Protein AF-A0A7Y6PK93-F1 (afdb_monomer)

Solvent-accessible surface area (backbone atoms only — not comparable to full-atom values): 8584 Å² total; per-residue (Å²): 139,77,75,68,63,64,56,55,56,52,52,57,54,56,54,58,56,58,62,54,60,57,60,55,57,56,52,53,54,52,53,51,52,54,50,51,52,55,50,49,49,67,57,48,50,53,51,68,76,52,55,77,75,80,70,72,71,72,74,68,45,63,63,56,54,42,42,53,49,27,32,40,50,42,73,50,17,44,56,60,49,37,75,77,35,76,92,49,82,62,76,96,48,76,71,75,37,29,78,68,60,83,45,95,59,70,43,45,85,78,72,44,67,59,47,73,51,68,44,95,93,46,58,46,27,31,37,31,44,87,84,62,45,76,93,46,92,53,41,41,47,41,94,112

Structure (mmCIF, N/CA/C/O backbone):
data_AF-A0A7Y6PK93-F1
#
_entry.id   AF-A0A7Y6PK93-F1
#
loop_
_atom_site.group_PDB
_atom_site.id
_atom_site.type_symbol
_atom_site.label_atom_id
_atom_site.label_alt_id
_atom_site.label_comp_id
_atom_site.label_asym_id
_atom_site.label_entity_id
_atom_site.label_seq_id
_atom_site.pdbx_PDB_ins_code
_atom_site.Cartn_x
_atom_site.Cartn_y
_atom_site.Cartn_z
_atom_site.occupancy
_atom_site.B_iso_or_equiv
_atom_site.auth_seq_id
_atom_site.auth_comp_id
_atom_site.auth_asym_id
_atom_site.auth_atom_id
_atom_site.pdbx_PDB_model_num
ATOM 1 N N . MET A 1 1 ? 30.646 1.915 -97.060 1.00 59.03 1 MET A N 1
ATOM 2 C CA . MET A 1 1 ? 31.486 1.678 -95.860 1.00 59.03 1 MET A CA 1
ATOM 3 C C . MET A 1 1 ? 31.365 2.767 -94.769 1.00 59.03 1 MET A C 1
ATOM 5 O O . MET A 1 1 ? 32.245 2.852 -93.935 1.00 59.03 1 MET A O 1
ATOM 9 N N . ARG A 1 2 ? 30.272 3.556 -94.686 1.00 59.47 2 ARG A N 1
ATOM 10 C CA . ARG A 1 2 ? 30.104 4.637 -93.674 1.00 59.47 2 ARG A CA 1
ATOM 11 C C . ARG A 1 2 ? 29.160 4.307 -92.502 1.00 59.47 2 ARG A C 1
ATOM 13 O O . ARG A 1 2 ? 28.995 5.110 -91.597 1.00 59.47 2 ARG A O 1
ATOM 20 N N . SER A 1 3 ? 28.516 3.137 -92.517 1.00 59.47 3 SER A N 1
ATOM 21 C CA . SER A 1 3 ? 27.446 2.800 -91.561 1.00 59.47 3 SER A CA 1
ATOM 22 C C . SER A 1 3 ? 27.937 2.222 -90.225 1.00 59.47 3 SER A C 1
ATOM 24 O O . SER A 1 3 ? 27.158 2.168 -89.278 1.00 59.47 3 SER A O 1
ATOM 26 N N . ASN A 1 4 ? 29.202 1.795 -90.126 1.00 59.81 4 ASN A N 1
ATOM 27 C CA . ASN A 1 4 ? 29.716 1.095 -88.938 1.00 59.81 4 ASN A CA 1
ATOM 28 C C . ASN A 1 4 ? 30.304 2.031 -87.871 1.00 59.81 4 ASN A C 1
ATOM 30 O O . ASN A 1 4 ? 30.461 1.627 -86.725 1.00 59.81 4 ASN A O 1
ATOM 34 N N . GLU A 1 5 ? 30.600 3.285 -88.209 1.00 66.94 5 GLU A N 1
ATOM 35 C CA . GLU A 1 5 ? 31.190 4.229 -87.249 1.00 66.94 5 GLU A CA 1
ATOM 36 C C . GLU A 1 5 ? 30.129 4.797 -86.290 1.00 66.94 5 GLU A C 1
ATOM 38 O O . GLU A 1 5 ? 30.394 5.019 -85.110 1.00 66.94 5 GLU A O 1
ATOM 43 N N . HIS A 1 6 ? 28.881 4.93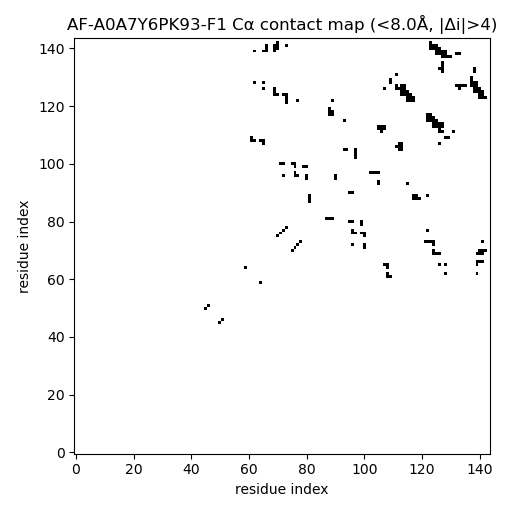7 -86.748 1.00 64.88 6 HIS A N 1
ATOM 44 C CA . HIS A 1 6 ? 27.790 5.470 -85.926 1.00 64.88 6 HIS A CA 1
ATOM 45 C C . HIS A 1 6 ? 27.280 4.492 -84.852 1.00 64.88 6 HIS A C 1
ATOM 47 O O . HIS A 1 6 ? 26.748 4.940 -83.834 1.00 64.88 6 HIS A O 1
ATOM 53 N N . SER A 1 7 ? 27.432 3.176 -85.038 1.00 68.31 7 SER A N 1
ATOM 54 C CA . SER A 1 7 ? 27.017 2.171 -84.045 1.00 68.31 7 SER A CA 1
ATOM 55 C C . SER A 1 7 ? 28.009 2.068 -82.883 1.00 68.31 7 SER A C 1
ATOM 57 O O . SER A 1 7 ? 27.592 1.991 -81.728 1.00 68.31 7 SER A O 1
ATOM 59 N N . LEU A 1 8 ? 29.308 2.165 -83.171 1.00 64.62 8 LEU A N 1
ATOM 60 C CA . LEU A 1 8 ? 30.378 2.131 -82.170 1.00 64.62 8 LEU A CA 1
ATOM 61 C C . LEU A 1 8 ? 30.335 3.347 -81.236 1.00 64.62 8 LEU A C 1
ATOM 63 O O . LEU A 1 8 ? 30.431 3.200 -80.018 1.00 64.62 8 LEU A O 1
ATOM 67 N N . VAL A 1 9 ? 30.089 4.541 -81.780 1.00 69.38 9 VAL A N 1
ATOM 68 C CA . VAL A 1 9 ? 29.977 5.765 -80.967 1.00 69.38 9 VAL A CA 1
ATOM 69 C C . VAL A 1 9 ? 28.752 5.720 -80.041 1.00 69.38 9 VAL A C 1
ATOM 71 O O . VAL A 1 9 ? 28.831 6.163 -78.894 1.00 69.38 9 VAL A O 1
ATOM 74 N N . ARG A 1 10 ? 27.630 5.133 -80.485 1.00 67.50 10 ARG A N 1
ATOM 75 C CA . ARG A 1 10 ? 26.432 4.969 -79.639 1.00 67.50 10 ARG A CA 1
ATOM 76 C C . ARG A 1 10 ? 26.628 3.943 -78.520 1.00 67.50 10 ARG A C 1
ATOM 78 O O . ARG A 1 10 ? 26.140 4.176 -77.417 1.00 67.50 10 ARG A O 1
ATOM 85 N N . ALA A 1 11 ? 27.361 2.856 -78.769 1.00 65.12 11 ALA A N 1
ATOM 86 C CA . ALA A 1 11 ? 27.656 1.846 -77.749 1.00 65.12 11 ALA A CA 1
ATOM 87 C C . ALA A 1 11 ? 28.527 2.416 -76.613 1.00 65.12 11 ALA A C 1
ATOM 89 O O . ALA A 1 11 ? 28.198 2.260 -75.438 1.00 65.12 11 ALA A O 1
ATOM 90 N N . ILE A 1 12 ? 29.567 3.183 -76.960 1.00 62.53 12 ILE A N 1
ATOM 91 C CA . ILE A 1 12 ? 30.466 3.814 -75.979 1.00 62.53 12 ILE A CA 1
ATOM 92 C C . ILE A 1 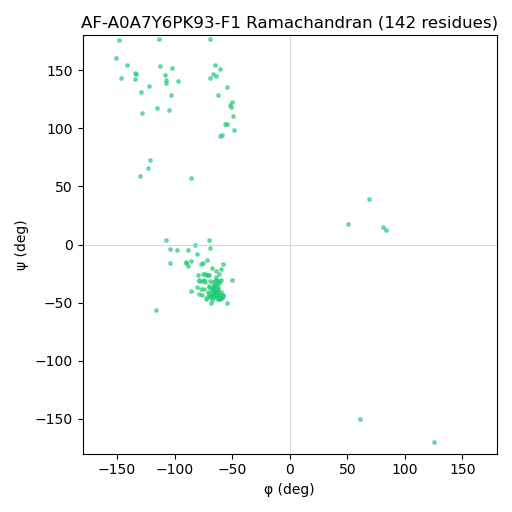12 ? 29.727 4.869 -75.137 1.00 62.53 12 ILE A C 1
ATOM 94 O O . ILE A 1 12 ? 29.990 5.014 -73.943 1.00 62.53 12 ILE A O 1
ATOM 98 N N . ALA A 1 13 ? 28.771 5.599 -75.721 1.00 64.62 13 ALA A N 1
ATOM 99 C CA . ALA A 1 13 ? 27.962 6.561 -74.973 1.00 64.62 13 ALA A CA 1
ATOM 100 C C . ALA A 1 13 ? 27.070 5.875 -73.918 1.00 64.62 13 ALA A C 1
ATOM 102 O O . ALA A 1 13 ? 26.979 6.359 -72.789 1.00 64.62 13 ALA A O 1
ATOM 103 N N . HIS A 1 14 ? 26.470 4.725 -74.244 1.00 58.06 14 HIS A N 1
ATOM 104 C CA . HIS A 1 14 ? 25.596 3.993 -73.322 1.00 58.06 14 HIS A CA 1
ATOM 105 C C . HIS A 1 14 ? 26.346 3.408 -72.115 1.00 58.06 14 HIS A C 1
ATOM 107 O O . HIS A 1 14 ? 25.836 3.461 -70.994 1.00 58.06 14 HIS A O 1
ATOM 113 N N . GLU A 1 15 ? 27.577 2.926 -72.305 1.00 58.66 15 GLU A N 1
ATOM 114 C CA . GLU A 1 15 ? 28.399 2.432 -71.194 1.00 58.66 15 GLU A CA 1
ATOM 115 C C . GLU A 1 15 ? 28.761 3.553 -70.212 1.00 58.66 15 GLU A C 1
ATOM 117 O O . GLU A 1 15 ? 28.679 3.374 -68.996 1.00 58.66 15 GLU A O 1
ATOM 122 N N . ARG A 1 16 ? 29.083 4.754 -70.706 1.00 57.03 16 ARG A N 1
ATOM 123 C CA . ARG A 1 16 ? 29.483 5.879 -69.842 1.00 57.03 16 ARG A CA 1
ATOM 124 C C . ARG A 1 16 ? 28.363 6.350 -68.908 1.00 57.03 16 ARG A C 1
ATOM 126 O O . ARG A 1 16 ? 28.661 6.777 -67.792 1.00 57.03 16 ARG A O 1
ATOM 133 N N . HIS A 1 17 ? 27.096 6.226 -69.305 1.00 55.81 17 HIS A N 1
ATOM 134 C CA . HIS A 1 17 ? 25.958 6.576 -68.447 1.00 55.81 17 HIS A CA 1
ATOM 135 C C . HIS A 1 17 ? 25.668 5.525 -67.361 1.00 55.81 17 HIS A C 1
ATOM 137 O O . HIS A 1 17 ? 25.277 5.897 -66.253 1.00 55.81 17 HIS A O 1
ATOM 143 N N . ALA A 1 18 ? 25.939 4.239 -67.612 1.00 57.16 18 ALA A N 1
ATOM 144 C CA . ALA A 1 18 ? 25.755 3.179 -66.615 1.00 57.16 18 ALA A CA 1
ATOM 145 C C . ALA A 1 18 ? 26.739 3.310 -65.432 1.00 57.16 18 ALA A C 1
ATOM 147 O O . ALA A 1 18 ? 26.354 3.168 -64.270 1.00 57.16 18 ALA A O 1
ATOM 148 N N . TRP A 1 19 ? 27.995 3.683 -65.701 1.00 55.12 19 TRP A N 1
ATOM 149 C CA . TRP A 1 19 ? 29.023 3.859 -64.663 1.00 55.12 19 TRP A CA 1
ATOM 150 C C . TRP A 1 19 ? 28.882 5.146 -63.830 1.00 55.12 19 TRP A C 1
ATOM 152 O O . TRP A 1 19 ? 29.496 5.253 -62.763 1.00 55.12 19 TRP A O 1
ATOM 162 N N . ALA A 1 20 ? 28.101 6.127 -64.291 1.00 55.69 20 ALA A N 1
ATOM 163 C CA . ALA A 1 20 ? 27.839 7.368 -63.558 1.00 55.69 20 ALA A CA 1
ATOM 164 C C . ALA A 1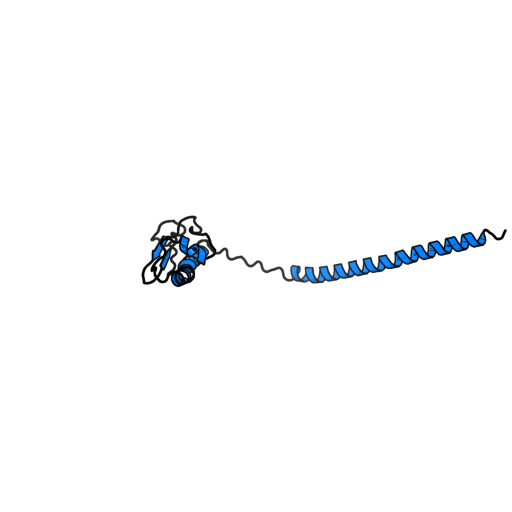 20 ? 26.755 7.189 -62.477 1.00 55.69 20 ALA A C 1
ATOM 166 O O . ALA A 1 20 ? 26.890 7.726 -61.378 1.00 55.69 20 ALA A O 1
ATOM 167 N N . ALA A 1 21 ? 25.729 6.372 -62.740 1.00 53.56 21 ALA A N 1
ATOM 168 C CA . ALA A 1 21 ? 24.659 6.090 -61.778 1.00 53.56 21 ALA A CA 1
ATOM 169 C C . ALA A 1 21 ? 25.135 5.237 -60.581 1.00 53.56 21 ALA A C 1
ATOM 171 O O . ALA A 1 21 ? 24.738 5.479 -59.442 1.00 53.56 21 ALA A O 1
ATOM 172 N N . VAL A 1 22 ? 26.051 4.288 -60.807 1.00 54.25 22 VAL A N 1
ATOM 173 C CA . VAL A 1 22 ? 26.609 3.414 -59.752 1.00 54.25 22 VAL A CA 1
ATOM 174 C C . VAL A 1 22 ? 27.511 4.183 -58.773 1.00 54.25 22 VAL A C 1
ATOM 176 O O . VAL A 1 22 ? 27.546 3.881 -57.581 1.00 54.25 22 VAL A O 1
ATOM 179 N N . ARG A 1 23 ? 28.194 5.237 -59.240 1.00 55.41 23 ARG A N 1
ATOM 180 C CA . ARG A 1 23 ? 29.087 6.067 -58.409 1.00 55.41 23 ARG A CA 1
ATOM 181 C C . ARG A 1 23 ? 28.343 6.951 -57.398 1.00 55.41 23 ARG A C 1
ATOM 183 O O . ARG A 1 23 ? 28.894 7.274 -56.346 1.00 55.41 23 ARG A O 1
ATOM 190 N N . SER A 1 24 ? 27.088 7.300 -57.686 1.00 54.50 24 SER A N 1
ATOM 191 C CA . SER A 1 24 ? 26.247 8.113 -56.799 1.00 54.50 24 SER A CA 1
ATOM 192 C C . SER A 1 24 ? 25.784 7.323 -55.566 1.00 54.50 24 SER A C 1
ATOM 194 O O . SER A 1 24 ? 25.958 7.774 -54.436 1.00 54.50 24 SER A O 1
ATOM 196 N N . HIS A 1 25 ? 25.292 6.093 -55.743 1.00 52.81 25 HIS A N 1
ATOM 197 C CA . HIS A 1 25 ? 24.721 5.307 -54.639 1.00 52.81 25 HIS A CA 1
ATOM 198 C C . HIS A 1 25 ? 25.759 4.732 -53.664 1.00 52.81 25 HIS A C 1
ATOM 200 O O . HIS A 1 25 ? 25.482 4.639 -52.467 1.00 52.81 25 HIS A O 1
ATOM 206 N N . ALA A 1 26 ? 26.970 4.417 -54.135 1.00 57.31 26 ALA A N 1
ATOM 207 C CA . ALA A 1 26 ? 28.061 3.968 -53.264 1.00 57.31 26 ALA A CA 1
ATOM 208 C C . ALA A 1 26 ? 28.482 5.050 -52.248 1.00 57.31 26 ALA A C 1
ATOM 210 O O . ALA A 1 26 ? 28.848 4.739 -51.116 1.00 57.31 26 ALA A O 1
ATOM 211 N N . SER A 1 27 ? 28.360 6.327 -52.624 1.00 64.75 27 SER A N 1
ATOM 212 C CA . SER A 1 27 ? 28.721 7.462 -51.767 1.00 64.75 27 SER A CA 1
ATOM 213 C C . SER A 1 27 ? 27.743 7.635 -50.603 1.00 64.75 27 SER A C 1
ATOM 215 O O . SER A 1 27 ? 28.162 7.854 -49.467 1.00 64.75 27 SER A O 1
ATOM 217 N N . TYR A 1 28 ? 26.440 7.467 -50.851 1.00 70.69 28 TYR A N 1
ATOM 218 C CA . TYR A 1 28 ? 25.433 7.558 -49.793 1.00 70.69 28 TYR A CA 1
ATOM 219 C C . TYR A 1 28 ? 25.539 6.396 -48.805 1.00 70.69 28 TYR A C 1
ATOM 221 O O . TYR A 1 28 ? 25.530 6.636 -47.600 1.00 70.69 28 TYR A O 1
ATOM 229 N N . ALA A 1 29 ? 25.716 5.160 -49.284 1.00 76.50 29 ALA A N 1
ATOM 230 C CA . ALA A 1 29 ? 25.837 3.986 -48.417 1.00 76.50 29 ALA A CA 1
ATOM 231 C C . ALA A 1 29 ? 27.002 4.111 -47.415 1.00 76.50 29 ALA A C 1
ATOM 233 O O . ALA A 1 29 ? 26.820 3.859 -46.223 1.00 76.50 29 ALA A O 1
ATOM 234 N N . CYS A 1 30 ? 28.167 4.587 -47.866 1.00 77.50 30 CYS A N 1
ATOM 235 C CA . CYS A 1 30 ? 29.321 4.817 -46.995 1.00 77.50 30 CYS A CA 1
ATOM 236 C C . CYS A 1 30 ? 29.073 5.932 -45.968 1.00 77.50 30 CYS A C 1
ATOM 238 O O . CYS A 1 30 ? 29.430 5.781 -44.799 1.00 77.50 30 CYS A O 1
ATOM 240 N N . VAL A 1 31 ? 28.428 7.034 -46.370 1.00 85.69 31 VAL A N 1
ATOM 241 C CA . VAL A 1 31 ? 28.110 8.149 -45.460 1.00 85.69 31 VAL A CA 1
ATOM 242 C C . VAL A 1 31 ? 27.080 7.733 -44.404 1.00 85.69 31 VAL A C 1
ATOM 244 O O . VAL A 1 31 ? 27.223 8.102 -43.236 1.00 85.69 31 VAL A O 1
ATOM 247 N N . PHE A 1 32 ? 26.071 6.940 -44.774 1.00 85.38 32 PHE A N 1
ATOM 248 C CA . PHE A 1 32 ? 25.096 6.394 -43.826 1.00 85.38 32 PHE A CA 1
ATOM 249 C C . PHE A 1 32 ? 25.743 5.413 -42.846 1.00 85.38 32 PHE A C 1
ATOM 251 O O . PHE A 1 32 ? 25.523 5.536 -41.641 1.00 85.38 32 PHE A O 1
ATOM 258 N N . ALA A 1 33 ? 26.588 4.501 -43.334 1.00 87.00 33 ALA A N 1
ATOM 259 C CA . ALA A 1 33 ? 27.308 3.558 -42.482 1.00 87.00 33 ALA A CA 1
ATOM 260 C C . ALA A 1 33 ? 28.228 4.280 -41.482 1.00 87.00 33 ALA A C 1
ATOM 262 O O . ALA A 1 33 ? 28.178 3.999 -40.286 1.00 87.00 33 ALA A O 1
ATOM 263 N N . ALA A 1 34 ? 29.007 5.268 -41.938 1.00 89.44 34 ALA A N 1
ATOM 264 C CA . ALA A 1 34 ? 29.894 6.046 -41.073 1.00 89.44 34 ALA A CA 1
ATOM 265 C C . ALA A 1 34 ? 29.124 6.824 -39.992 1.00 89.44 34 ALA A C 1
ATOM 267 O O . ALA A 1 34 ? 29.526 6.837 -38.827 1.00 89.44 34 ALA A O 1
ATOM 268 N N . ARG A 1 35 ? 27.982 7.428 -40.349 1.00 92.38 35 ARG A N 1
ATOM 269 C CA . ARG A 1 35 ? 27.106 8.110 -39.384 1.00 92.38 35 ARG A CA 1
ATOM 270 C C . ARG A 1 35 ? 26.511 7.154 -38.362 1.00 92.38 35 ARG A C 1
ATOM 272 O O . ARG A 1 35 ? 26.491 7.478 -37.179 1.00 92.38 35 ARG A O 1
ATOM 279 N N . PHE A 1 36 ? 26.047 5.988 -38.800 1.00 93.56 36 PHE A N 1
ATOM 280 C CA . PHE A 1 36 ? 25.469 4.995 -37.903 1.00 93.56 36 PHE A CA 1
ATOM 281 C C . PHE A 1 36 ? 26.504 4.490 -36.892 1.00 93.56 36 PHE A C 1
ATOM 283 O O . PHE A 1 36 ? 26.219 4.441 -35.699 1.00 93.56 36 PHE A O 1
ATOM 290 N N . ILE A 1 37 ? 27.731 4.213 -37.346 1.00 92.94 37 ILE A N 1
ATOM 291 C CA . ILE A 1 37 ? 28.839 3.814 -36.469 1.00 92.94 37 ILE A CA 1
ATOM 292 C C . ILE A 1 37 ? 29.139 4.914 -35.444 1.00 92.94 37 ILE A C 1
ATOM 294 O O . ILE A 1 37 ? 29.235 4.614 -34.259 1.00 92.94 37 ILE A O 1
ATOM 298 N N . ALA A 1 38 ? 29.228 6.179 -35.868 1.00 95.06 38 ALA A N 1
ATOM 299 C CA . ALA A 1 38 ? 29.489 7.301 -34.964 1.00 95.06 38 ALA A CA 1
ATOM 300 C C . ALA A 1 38 ? 28.384 7.498 -33.906 1.0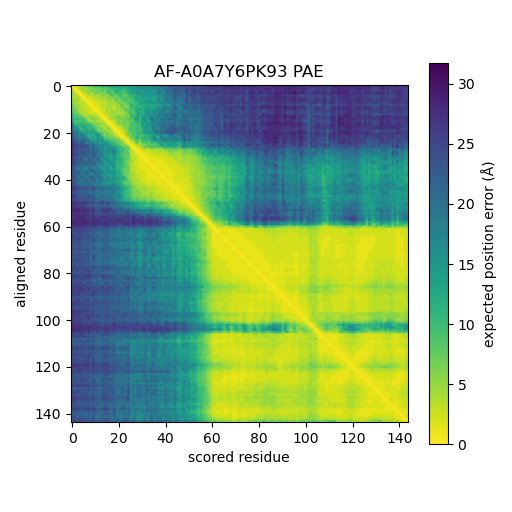0 95.06 38 ALA A C 1
ATOM 302 O O . ALA A 1 38 ? 28.673 7.819 -32.755 1.00 95.06 38 ALA A O 1
ATOM 303 N N . ILE A 1 39 ? 27.116 7.289 -34.269 1.00 95.06 39 ILE A N 1
ATOM 304 C CA . ILE A 1 39 ? 25.998 7.358 -33.315 1.00 95.06 39 ILE A CA 1
ATOM 305 C C . ILE A 1 39 ? 26.058 6.176 -32.343 1.00 95.06 39 ILE A C 1
ATOM 307 O O . ILE A 1 39 ? 25.929 6.365 -31.136 1.00 95.06 39 ILE A O 1
ATOM 311 N N . MET A 1 40 ? 26.300 4.964 -32.847 1.00 93.69 40 MET A N 1
ATOM 312 C CA . MET A 1 40 ? 26.390 3.766 -32.011 1.00 93.69 40 MET A CA 1
ATOM 313 C C . MET A 1 40 ? 27.539 3.859 -31.008 1.00 93.69 40 MET A C 1
ATOM 315 O O . MET A 1 40 ? 27.359 3.474 -29.856 1.00 93.69 40 MET A O 1
ATOM 319 N N . THR A 1 41 ? 28.692 4.413 -31.392 1.00 94.38 41 THR A N 1
ATOM 320 C CA . THR A 1 41 ? 29.796 4.630 -30.448 1.00 94.38 41 THR A CA 1
ATOM 321 C C . THR A 1 41 ? 29.444 5.682 -29.401 1.00 94.38 41 THR A C 1
ATOM 323 O O . THR A 1 41 ? 29.672 5.430 -28.221 1.00 94.38 41 THR A O 1
ATOM 326 N N . LEU A 1 42 ? 28.825 6.804 -29.789 1.00 94.50 42 LEU A N 1
ATOM 327 C CA . LEU A 1 42 ? 28.382 7.846 -28.852 1.00 94.50 42 LEU A CA 1
ATOM 328 C C . LEU A 1 42 ? 27.347 7.349 -27.834 1.00 94.50 42 LEU A C 1
ATOM 330 O O . LEU A 1 42 ? 27.353 7.818 -26.699 1.00 94.50 42 LEU A O 1
ATOM 334 N N . VAL A 1 43 ? 26.479 6.407 -28.212 1.00 92.81 43 VAL A N 1
ATOM 335 C CA . VAL A 1 43 ? 25.458 5.841 -27.314 1.00 92.81 43 VAL A CA 1
ATOM 336 C C . VAL A 1 43 ? 26.004 4.675 -26.484 1.00 92.81 43 VAL A C 1
ATOM 338 O O . VAL A 1 43 ? 25.702 4.574 -25.297 1.00 92.81 43 VAL A O 1
ATOM 341 N N . ALA A 1 44 ? 26.827 3.798 -27.064 1.00 91.75 44 ALA A N 1
ATOM 342 C CA . ALA A 1 44 ? 27.326 2.612 -26.368 1.00 91.75 44 ALA A CA 1
ATOM 343 C C . ALA A 1 44 ? 28.412 2.935 -25.326 1.00 91.75 44 ALA A C 1
ATOM 345 O O . ALA A 1 44 ? 28.415 2.344 -24.246 1.00 91.75 44 ALA A O 1
ATOM 346 N N . LEU A 1 45 ? 29.310 3.888 -25.612 1.00 92.06 45 LEU A N 1
ATOM 347 C CA . LEU A 1 45 ? 30.378 4.301 -24.690 1.00 92.06 45 LEU A CA 1
ATOM 348 C C . LEU A 1 45 ? 29.875 4.715 -23.298 1.00 92.06 45 LEU A C 1
ATOM 350 O O . LEU A 1 45 ? 30.402 4.183 -22.322 1.00 92.06 45 LEU A O 1
ATOM 354 N N . PRO A 1 46 ? 28.874 5.605 -23.148 1.00 89.00 46 PRO A N 1
ATOM 355 C CA . PRO A 1 46 ? 28.396 6.001 -21.827 1.00 89.00 46 PRO A CA 1
ATOM 356 C C . PRO A 1 46 ? 27.715 4.856 -21.069 1.00 89.00 46 PRO A C 1
ATOM 358 O O . PRO A 1 46 ? 27.866 4.789 -19.857 1.00 89.00 46 PRO A O 1
ATOM 361 N N . ILE A 1 47 ? 27.036 3.923 -21.747 1.00 87.56 47 ILE A N 1
ATOM 362 C CA . ILE A 1 47 ? 26.408 2.757 -21.094 1.00 87.56 47 ILE A CA 1
ATOM 363 C C . ILE A 1 47 ? 27.473 1.827 -20.491 1.00 87.56 47 ILE A C 1
ATOM 365 O O . ILE A 1 47 ? 27.276 1.268 -19.413 1.00 87.56 47 ILE A O 1
ATOM 369 N N . ILE A 1 48 ? 28.611 1.671 -21.175 1.00 87.31 48 ILE A N 1
ATOM 370 C CA . ILE A 1 48 ? 29.727 0.833 -20.715 1.00 87.31 48 ILE A CA 1
ATOM 371 C C . ILE A 1 48 ? 30.555 1.556 -19.643 1.00 87.31 48 ILE A C 1
ATOM 373 O O . ILE A 1 48 ? 30.945 0.940 -18.655 1.00 87.31 48 ILE A O 1
ATOM 377 N N . ALA A 1 49 ? 30.827 2.852 -19.829 1.00 89.19 49 ALA A N 1
ATOM 378 C CA . ALA A 1 49 ? 31.636 3.656 -18.910 1.00 89.19 49 ALA A CA 1
ATOM 379 C C . ALA A 1 49 ? 30.895 3.996 -17.607 1.00 89.19 49 ALA A C 1
ATOM 381 O O . ALA A 1 49 ? 31.509 4.078 -16.544 1.00 89.19 49 ALA A O 1
ATOM 382 N N . PHE A 1 50 ? 29.575 4.158 -17.681 1.00 87.81 50 PHE A N 1
ATOM 383 C CA . PHE A 1 50 ? 28.691 4.389 -16.547 1.00 87.81 50 PHE A CA 1
ATOM 384 C C . PHE A 1 50 ? 27.649 3.275 -16.512 1.00 87.81 50 PHE A C 1
ATOM 386 O O . PHE A 1 50 ? 26.482 3.517 -16.840 1.00 87.81 50 PHE A O 1
ATOM 393 N N . PRO A 1 51 ? 28.041 2.043 -16.127 1.00 80.06 51 PRO A N 1
ATOM 394 C CA . PRO A 1 51 ? 27.060 0.992 -15.948 1.00 80.06 51 PRO A CA 1
ATOM 395 C C . PRO A 1 51 ? 26.008 1.511 -14.966 1.00 80.06 51 PRO A C 1
ATOM 397 O O . PRO A 1 51 ? 26.385 2.125 -13.954 1.00 80.06 51 PRO A O 1
ATOM 400 N N . PRO A 1 52 ? 24.703 1.309 -15.238 1.00 80.12 52 PRO A N 1
ATOM 401 C CA . PRO A 1 52 ? 23.679 1.668 -14.277 1.00 80.12 52 PRO A CA 1
ATOM 402 C C . PRO A 1 52 ? 24.084 1.012 -12.967 1.00 80.12 52 PRO A C 1
ATOM 404 O O . PRO A 1 52 ? 24.302 -0.206 -12.914 1.00 80.12 52 PRO A O 1
ATOM 407 N N . ARG A 1 53 ? 24.287 1.836 -11.930 1.00 77.44 53 ARG A N 1
ATOM 408 C CA . ARG A 1 53 ? 24.547 1.317 -10.592 1.00 77.44 53 ARG A CA 1
ATOM 409 C C . ARG A 1 53 ? 23.445 0.304 -10.365 1.00 77.44 53 ARG A C 1
ATOM 411 O O . ARG A 1 53 ? 22.275 0.656 -10.503 1.00 77.44 53 ARG A O 1
ATOM 418 N N . ARG A 1 54 ? 23.817 -0.948 -10.083 1.00 63.09 54 ARG A N 1
ATOM 419 C CA . ARG A 1 54 ? 22.864 -1.897 -9.529 1.00 63.09 54 ARG A CA 1
ATOM 420 C C . ARG A 1 54 ? 22.417 -1.234 -8.242 1.00 63.09 54 ARG A C 1
ATOM 422 O O . ARG A 1 54 ? 23.113 -1.315 -7.235 1.00 63.09 54 ARG A O 1
ATOM 429 N N . THR A 1 55 ? 21.314 -0.495 -8.298 1.00 67.00 55 THR A N 1
ATOM 430 C CA . THR A 1 55 ? 20.520 -0.253 -7.119 1.00 67.00 55 THR A CA 1
ATOM 431 C C . THR A 1 55 ? 20.216 -1.664 -6.689 1.00 67.00 55 THR A C 1
ATOM 433 O O . THR A 1 55 ? 19.485 -2.385 -7.371 1.00 67.00 55 THR A O 1
ATOM 436 N N . THR A 1 56 ? 20.911 -2.127 -5.654 1.00 59.84 56 THR A N 1
ATOM 437 C CA . THR A 1 56 ? 20.406 -3.190 -4.812 1.00 59.84 56 THR A CA 1
ATOM 438 C C . THR A 1 56 ? 19.002 -2.707 -4.533 1.00 59.84 56 THR A C 1
ATOM 440 O O . THR A 1 56 ? 18.825 -1.741 -3.795 1.00 59.84 56 THR A O 1
ATOM 443 N N . HIS A 1 57 ? 18.022 -3.232 -5.273 1.00 55.22 57 HIS A N 1
ATOM 444 C CA . HIS A 1 57 ? 16.643 -3.097 -4.881 1.00 55.22 57 HIS A CA 1
ATOM 445 C C . HIS A 1 57 ? 16.702 -3.649 -3.475 1.00 55.22 57 HIS A C 1
ATOM 447 O O . HIS A 1 57 ? 16.968 -4.842 -3.303 1.00 55.22 57 HIS A O 1
ATOM 453 N N . CYS A 1 58 ? 16.666 -2.753 -2.483 1.00 56.75 58 CYS A N 1
ATOM 454 C CA . CYS A 1 58 ? 16.450 -3.153 -1.117 1.00 56.75 58 CYS A CA 1
ATOM 455 C C . CYS A 1 58 ? 15.238 -4.050 -1.248 1.00 56.75 58 CYS A C 1
ATOM 457 O O . CYS A 1 58 ? 14.193 -3.600 -1.720 1.00 56.75 58 CYS A O 1
ATOM 459 N N . PHE A 1 59 ? 15.442 -5.347 -1.030 1.00 57.56 59 PHE A N 1
ATOM 460 C CA . PHE A 1 59 ? 14.341 -6.271 -0.931 1.00 57.56 59 PHE A CA 1
ATOM 461 C C . PHE A 1 59 ? 13.569 -5.729 0.259 1.00 57.56 59 PHE A C 1
ATOM 463 O O . PHE A 1 59 ? 13.966 -5.990 1.393 1.00 57.56 59 PHE A O 1
ATOM 470 N N . GLU A 1 60 ? 12.572 -4.875 0.001 1.00 70.12 60 GLU A N 1
ATOM 471 C CA . GLU A 1 60 ? 11.645 -4.446 1.029 1.00 70.12 60 GLU A CA 1
ATOM 472 C C . GLU A 1 60 ? 11.172 -5.740 1.651 1.00 70.12 60 GLU A C 1
ATOM 474 O O . GLU A 1 60 ? 10.686 -6.655 0.964 1.00 70.12 60 GLU A O 1
ATOM 479 N N . SER A 1 61 ? 11.456 -5.879 2.940 1.00 87.75 61 SER A N 1
ATOM 480 C CA . SER A 1 61 ? 11.079 -7.094 3.618 1.00 87.75 61 SER A CA 1
ATOM 481 C C . SER A 1 61 ? 9.560 -7.199 3.514 1.00 87.75 61 SER A C 1
ATOM 483 O O . SER A 1 61 ? 8.841 -6.200 3.428 1.00 87.75 61 SER A O 1
ATOM 485 N N . LYS A 1 62 ? 9.028 -8.423 3.515 1.00 91.44 62 LYS A N 1
ATOM 486 C CA . LYS A 1 62 ? 7.569 -8.608 3.552 1.00 91.44 62 LYS A CA 1
ATOM 487 C C . LYS A 1 62 ? 6.923 -7.788 4.680 1.00 91.44 62 LYS A C 1
ATOM 489 O O . LYS A 1 62 ? 5.796 -7.332 4.511 1.00 91.44 62 LYS A O 1
ATOM 494 N N . ALA A 1 63 ? 7.663 -7.579 5.774 1.00 92.56 63 ALA A N 1
ATOM 495 C CA . ALA A 1 63 ? 7.282 -6.723 6.884 1.00 92.56 63 ALA A CA 1
ATOM 496 C C . ALA A 1 63 ? 7.226 -5.238 6.508 1.00 92.56 63 ALA A C 1
ATOM 498 O O . ALA A 1 63 ? 6.219 -4.606 6.801 1.00 92.56 63 ALA A O 1
ATOM 499 N N . ASP A 1 64 ? 8.215 -4.696 5.795 1.00 93.06 64 ASP A N 1
ATOM 500 C CA . ASP A 1 64 ? 8.195 -3.293 5.350 1.00 93.06 64 ASP A CA 1
ATOM 501 C C . ASP A 1 64 ? 6.996 -3.015 4.441 1.00 93.06 64 ASP A C 1
ATOM 503 O O . ASP A 1 64 ? 6.275 -2.035 4.626 1.00 93.06 64 ASP A O 1
ATOM 507 N N . ILE A 1 65 ? 6.715 -3.934 3.513 1.00 92.25 65 ILE A N 1
ATOM 508 C CA . ILE A 1 65 ? 5.564 -3.797 2.618 1.00 92.25 65 ILE A CA 1
ATOM 509 C C . ILE A 1 65 ? 4.252 -3.896 3.402 1.00 92.25 65 ILE A C 1
ATOM 511 O O . ILE A 1 65 ? 3.319 -3.130 3.152 1.00 92.25 65 ILE A O 1
ATOM 515 N N . ALA A 1 66 ? 4.155 -4.829 4.353 1.00 94.12 66 ALA A N 1
ATOM 516 C CA . ALA A 1 66 ? 2.984 -4.940 5.215 1.00 94.12 66 ALA A CA 1
ATOM 517 C C . ALA A 1 66 ? 2.797 -3.676 6.072 1.00 94.12 66 ALA A C 1
ATOM 519 O O . ALA A 1 66 ? 1.676 -3.180 6.151 1.00 94.12 66 ALA A O 1
ATOM 520 N N . LYS A 1 67 ? 3.883 -3.106 6.615 1.00 95.31 67 LYS A N 1
ATOM 521 C CA . LYS A 1 67 ? 3.889 -1.856 7.390 1.00 95.31 67 LYS A CA 1
ATOM 522 C C . LYS A 1 67 ? 3.418 -0.675 6.549 1.00 95.31 67 LYS A C 1
ATOM 524 O O . LYS A 1 67 ? 2.542 0.073 6.973 1.00 95.31 67 LYS A O 1
ATOM 529 N N . ALA A 1 68 ? 3.931 -0.541 5.330 1.00 94.31 68 ALA A N 1
ATOM 530 C CA . ALA A 1 68 ? 3.462 0.472 4.392 1.00 94.31 68 ALA A CA 1
ATOM 531 C C . ALA A 1 68 ? 1.968 0.293 4.071 1.00 94.31 68 ALA A C 1
ATOM 533 O O . ALA A 1 68 ? 1.221 1.265 4.038 1.00 94.31 68 ALA A O 1
ATOM 534 N N . THR A 1 69 ? 1.514 -0.949 3.893 1.00 94.38 69 THR A N 1
ATOM 535 C CA . THR A 1 69 ? 0.117 -1.254 3.546 1.00 94.38 69 THR A CA 1
ATOM 536 C C . THR A 1 69 ? -0.849 -0.911 4.685 1.00 94.38 69 THR A C 1
ATOM 538 O O . THR A 1 69 ? -1.828 -0.208 4.447 1.00 94.38 69 THR A O 1
ATOM 541 N N . VAL A 1 70 ? -0.571 -1.318 5.933 1.00 95.44 70 VAL A N 1
ATOM 542 C CA . VAL A 1 70 ? -1.449 -0.980 7.077 1.00 95.44 70 VAL A CA 1
ATOM 543 C C . VAL A 1 70 ? -1.522 0.530 7.320 1.00 95.44 70 VAL A C 1
ATOM 545 O O . VAL A 1 70 ? -2.584 1.052 7.673 1.00 95.44 70 VAL A O 1
ATOM 548 N N . LYS A 1 71 ? -0.418 1.248 7.067 1.00 96.00 71 LYS A N 1
ATOM 549 C CA . LYS A 1 71 ? -0.377 2.713 7.125 1.00 96.00 71 LYS A CA 1
ATOM 550 C C . LYS A 1 71 ? -1.231 3.344 6.037 1.00 96.00 71 LYS A C 1
ATOM 5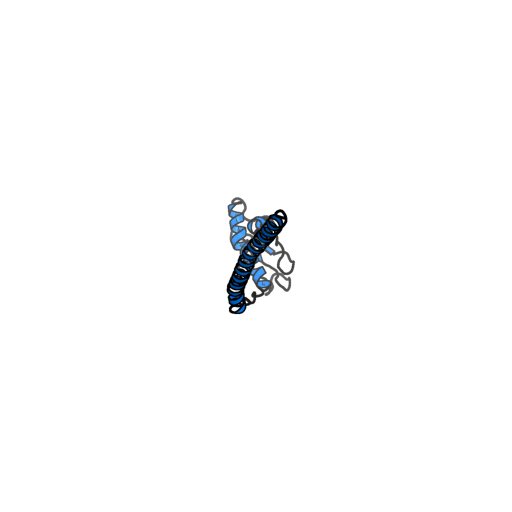52 O O . LYS A 1 71 ? -2.016 4.230 6.349 1.00 96.00 71 LYS A O 1
ATOM 557 N N . LYS A 1 72 ? -1.152 2.852 4.800 1.00 95.25 72 LYS A N 1
ATOM 558 C CA . LYS A 1 72 ? -1.991 3.333 3.695 1.00 95.25 72 LYS A CA 1
AT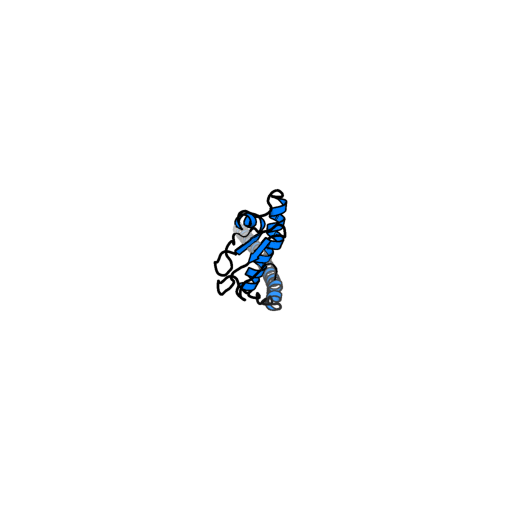OM 559 C C . LYS A 1 72 ? -3.481 3.169 3.974 1.00 95.25 72 LYS A C 1
ATOM 561 O O . LYS A 1 72 ? -4.227 4.126 3.807 1.00 95.25 72 LYS A O 1
ATOM 566 N N . TYR A 1 73 ? -3.917 2.008 4.468 1.00 95.50 73 TYR A N 1
ATOM 567 C CA . TYR A 1 73 ? -5.324 1.829 4.847 1.00 95.50 73 TYR A CA 1
ATOM 568 C C . TYR A 1 73 ? -5.772 2.850 5.901 1.00 95.50 73 TYR A C 1
ATOM 570 O O . TYR A 1 73 ? -6.836 3.447 5.771 1.00 95.50 73 TYR A O 1
ATOM 578 N N . THR A 1 74 ? -4.947 3.077 6.924 1.00 96.31 74 THR A N 1
ATOM 579 C CA . THR A 1 74 ? -5.315 3.928 8.065 1.00 96.31 74 THR A CA 1
ATOM 580 C C . THR A 1 74 ? -5.252 5.423 7.751 1.00 96.31 74 THR A C 1
ATOM 582 O O . THR A 1 74 ? -6.138 6.171 8.153 1.00 96.31 74 THR A O 1
ATOM 585 N N . TYR A 1 75 ? -4.200 5.868 7.064 1.00 96.44 75 TYR A N 1
ATOM 586 C CA . TYR A 1 75 ? -3.879 7.290 6.911 1.00 96.44 75 TYR A CA 1
ATOM 587 C C . TYR A 1 75 ? -4.219 7.863 5.536 1.00 96.44 75 TYR A C 1
ATOM 589 O O . TYR A 1 75 ? -4.265 9.081 5.399 1.00 96.44 75 TYR A O 1
ATOM 597 N N . GLU A 1 76 ? -4.456 7.020 4.530 1.00 95.31 76 GLU A N 1
ATOM 598 C CA . GLU A 1 76 ? -4.799 7.469 3.174 1.00 95.31 76 GLU A CA 1
ATOM 599 C C . GLU A 1 76 ? -6.212 7.012 2.797 1.00 95.31 76 GLU A C 1
ATOM 601 O O . GLU A 1 76 ? -7.074 7.841 2.516 1.00 95.31 76 GLU A O 1
ATOM 606 N N . ALA A 1 77 ? -6.478 5.704 2.852 1.00 95.75 77 ALA A N 1
ATOM 607 C CA . ALA A 1 77 ? -7.743 5.137 2.389 1.00 95.75 77 ALA A CA 1
ATOM 608 C C . ALA A 1 77 ? -8.925 5.533 3.275 1.00 95.75 77 ALA A C 1
ATOM 610 O O . ALA A 1 77 ? -9.941 6.003 2.775 1.00 95.75 77 ALA A O 1
ATOM 611 N N . TYR A 1 78 ? -8.793 5.358 4.594 1.00 96.38 78 TYR A N 1
ATOM 612 C CA . TYR A 1 78 ? -9.884 5.622 5.527 1.00 96.38 78 TYR A CA 1
ATOM 613 C C . TYR A 1 78 ? -10.331 7.094 5.532 1.00 96.38 78 TYR A C 1
ATOM 615 O O . TYR A 1 78 ? -11.533 7.325 5.412 1.00 96.38 78 TYR A O 1
ATOM 623 N N . PRO A 1 79 ? -9.433 8.100 5.588 1.00 95.94 79 PRO A N 1
ATOM 624 C CA . PRO A 1 79 ? -9.844 9.496 5.457 1.00 95.94 79 PRO A CA 1
ATOM 625 C C . PRO A 1 79 ? -10.532 9.793 4.119 1.00 95.94 79 PRO A C 1
ATOM 627 O O . PRO A 1 79 ? -11.589 10.416 4.112 1.00 95.94 79 PRO A O 1
ATOM 630 N N . ALA A 1 80 ? -9.990 9.289 3.002 1.00 95.81 80 ALA A N 1
ATOM 631 C CA . ALA A 1 80 ? -10.580 9.492 1.677 1.00 95.81 80 ALA A CA 1
ATOM 632 C C . ALA A 1 80 ? -11.974 8.852 1.544 1.00 95.81 80 ALA A C 1
ATOM 634 O O . ALA A 1 80 ? -12.860 9.410 0.896 1.00 95.81 80 ALA A O 1
ATOM 635 N N . TRP A 1 81 ? -12.179 7.692 2.170 1.00 96.25 81 TRP A N 1
ATOM 636 C CA . TRP A 1 81 ? -13.478 7.030 2.247 1.00 96.25 81 TRP A CA 1
ATOM 637 C C . TRP A 1 81 ? -14.451 7.793 3.152 1.00 96.25 81 TRP A C 1
ATOM 639 O O . TRP A 1 81 ? -15.610 7.977 2.782 1.00 96.25 81 TRP A O 1
ATOM 649 N N . PHE A 1 82 ? -13.98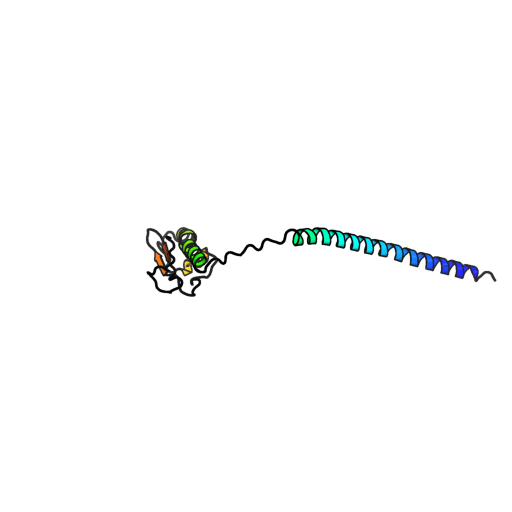4 8.285 4.302 1.00 96.00 82 PHE A N 1
ATOM 650 C CA . PHE A 1 82 ? -14.800 9.026 5.265 1.00 96.00 82 PHE A CA 1
ATOM 651 C C . PHE A 1 82 ? -15.305 10.357 4.694 1.00 96.00 82 PH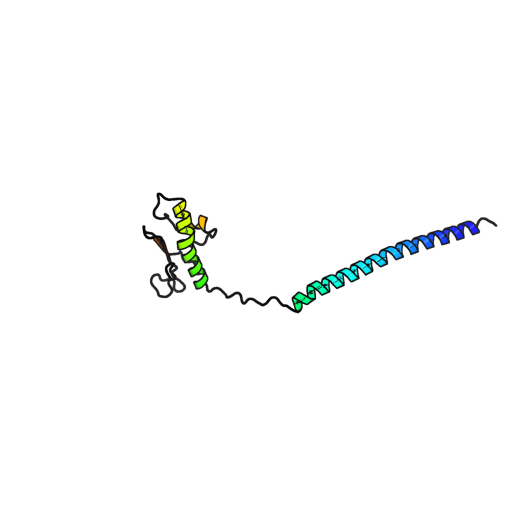E A C 1
ATOM 653 O O . PHE A 1 82 ? -16.447 10.736 4.938 1.00 96.00 82 PHE A O 1
ATOM 660 N N . GLU A 1 83 ? -14.499 11.038 3.874 1.00 95.50 83 GLU A N 1
ATOM 661 C CA . GLU A 1 83 ? -14.930 12.235 3.135 1.00 95.50 83 GLU A CA 1
ATOM 662 C C . GLU A 1 83 ? -16.113 11.960 2.193 1.00 95.50 83 GLU A C 1
ATOM 664 O O . GLU A 1 83 ? -16.939 12.843 1.962 1.00 95.50 83 GLU A O 1
ATOM 669 N N . GLN A 1 84 ? -16.213 10.736 1.670 1.00 96.38 84 GLN A N 1
ATOM 670 C CA . GLN A 1 84 ? -17.293 10.307 0.777 1.00 96.38 84 GLN A CA 1
ATOM 671 C C . GLN A 1 84 ? -18.509 9.749 1.533 1.00 96.38 84 GLN A C 1
ATOM 673 O O . GLN A 1 84 ? -19.598 9.714 0.966 1.00 96.38 84 GLN A O 1
ATOM 678 N N . HIS A 1 85 ? -18.336 9.356 2.800 1.00 96.25 85 HIS A N 1
ATOM 679 C CA . HIS A 1 85 ? -19.364 8.732 3.642 1.00 96.25 85 HIS A CA 1
ATOM 680 C C . HIS A 1 85 ? -19.467 9.427 5.014 1.00 96.25 85 HIS A C 1
ATOM 682 O O . HIS A 1 85 ? -19.280 8.782 6.050 1.00 96.25 85 HIS A O 1
ATOM 688 N N . PRO A 1 86 ? -19.757 10.742 5.067 1.00 95.00 86 PRO A N 1
ATOM 689 C CA . PRO A 1 86 ? -19.715 11.519 6.309 1.00 95.00 86 PRO A CA 1
ATOM 690 C C . PRO A 1 86 ? -20.749 11.076 7.359 1.00 95.00 86 PRO A C 1
ATOM 692 O O . PRO A 1 86 ? -20.583 11.341 8.551 1.00 95.00 86 PRO A O 1
ATOM 695 N N . GLU A 1 87 ? -21.830 10.413 6.946 1.00 95.88 87 GLU A N 1
ATOM 696 C CA . GLU A 1 87 ? -22.838 9.833 7.835 1.00 95.88 87 GLU A CA 1
ATOM 697 C C . GLU A 1 87 ? -22.392 8.519 8.492 1.00 95.88 87 GLU A C 1
ATOM 699 O O . GLU A 1 87 ? -22.985 8.094 9.490 1.00 95.88 87 GLU A O 1
ATOM 704 N N . MET A 1 88 ? -21.346 7.878 7.966 1.00 95.88 88 MET A N 1
ATOM 705 C CA . MET A 1 88 ? -20.831 6.612 8.468 1.00 95.88 88 MET A CA 1
ATOM 706 C C . MET A 1 88 ? -19.561 6.842 9.282 1.00 95.88 88 MET A C 1
ATOM 708 O O . MET A 1 88 ? -18.612 7.479 8.847 1.00 95.88 88 MET A O 1
ATOM 712 N N . THR A 1 89 ? -19.514 6.294 10.497 1.00 94.88 89 THR A N 1
ATOM 713 C CA . THR A 1 89 ? -18.297 6.384 11.325 1.00 94.88 89 THR A CA 1
ATOM 714 C C . THR A 1 89 ? -17.236 5.379 10.892 1.00 94.88 89 THR A C 1
ATOM 716 O O . THR A 1 89 ? -16.058 5.638 11.077 1.00 94.88 89 THR A O 1
ATOM 719 N N . CYS A 1 90 ? -17.640 4.224 10.366 1.00 96.81 90 CYS A N 1
ATOM 720 C CA . CYS A 1 90 ? -16.743 3.124 10.041 1.00 96.81 90 CYS A CA 1
ATOM 721 C C . CYS A 1 90 ? -17.248 2.386 8.801 1.00 96.81 90 CYS A C 1
ATOM 723 O O . CYS A 1 90 ? -18.466 2.212 8.694 1.00 96.81 90 CYS A O 1
ATOM 725 N N . PRO A 1 91 ? -16.350 1.913 7.921 1.00 95.62 91 PRO A N 1
ATOM 726 C CA . PRO A 1 91 ? -16.737 1.061 6.801 1.00 95.62 91 PRO A CA 1
ATOM 727 C C . PRO A 1 91 ? -17.285 -0.274 7.315 1.00 95.62 91 PRO A C 1
ATOM 729 O O . PRO A 1 91 ? -16.930 -0.703 8.419 1.00 95.62 91 PRO A O 1
ATOM 732 N N . ALA A 1 92 ? -18.135 -0.959 6.544 1.00 95.19 92 ALA A N 1
ATOM 733 C CA . ALA A 1 92 ? -18.629 -2.278 6.960 1.00 95.19 92 ALA A CA 1
ATOM 734 C C . ALA A 1 92 ? -17.560 -3.371 6.786 1.00 95.19 92 ALA A C 1
ATOM 736 O O . ALA A 1 92 ? -17.577 -4.390 7.483 1.00 95.19 92 ALA A O 1
ATOM 737 N N . SER A 1 93 ? -16.612 -3.154 5.870 1.00 94.31 93 SER A N 1
ATOM 738 C CA . SER A 1 93 ? -15.498 -4.058 5.585 1.00 94.31 93 SER A CA 1
ATOM 739 C C . SER A 1 93 ? -14.267 -3.304 5.073 1.00 94.31 93 SER A C 1
ATOM 741 O O . SER A 1 93 ? -14.377 -2.187 4.578 1.00 94.31 93 SER A O 1
ATOM 743 N N . LEU A 1 94 ? -13.086 -3.930 5.161 1.00 92.94 94 LEU A N 1
ATOM 744 C CA . LEU A 1 94 ? -11.860 -3.399 4.544 1.00 92.94 94 LEU A CA 1
ATOM 745 C C . LEU A 1 94 ? -11.978 -3.285 3.015 1.00 92.94 94 LEU A C 1
ATOM 747 O O . LEU A 1 94 ? -11.311 -2.441 2.429 1.00 92.94 94 LEU A O 1
ATOM 751 N N . ASP A 1 95 ? -12.839 -4.090 2.391 1.00 92.38 95 ASP A N 1
ATOM 752 C CA . ASP A 1 95 ? -13.026 -4.128 0.938 1.00 92.38 95 ASP A CA 1
ATOM 753 C C . ASP A 1 95 ? -13.578 -2.796 0.398 1.00 92.38 95 ASP A C 1
ATOM 755 O O . ASP A 1 95 ? -13.274 -2.417 -0.727 1.00 92.38 95 ASP A O 1
ATOM 759 N N . GLU A 1 96 ? -14.322 -2.034 1.209 1.00 92.81 96 GLU A N 1
ATOM 760 C CA . GLU A 1 96 ? -14.806 -0.692 0.839 1.00 92.81 96 GLU A CA 1
ATOM 761 C C . GLU A 1 96 ? -13.672 0.337 0.704 1.00 92.81 96 GLU A C 1
ATOM 763 O O . GLU A 1 96 ? -13.835 1.368 0.054 1.00 92.81 96 GLU A O 1
ATOM 768 N N . LEU A 1 97 ? -12.511 0.065 1.306 1.00 92.81 97 LEU A N 1
ATOM 769 C CA . LEU A 1 97 ? -11.329 0.926 1.236 1.00 92.81 97 LEU A CA 1
ATOM 770 C C . LEU A 1 97 ? -10.418 0.575 0.051 1.00 92.81 97 LEU A C 1
ATOM 772 O O . LEU A 1 97 ? -9.553 1.378 -0.310 1.00 92.81 97 LEU A O 1
ATOM 776 N N . ASP A 1 98 ? -10.596 -0.598 -0.568 1.00 88.75 98 ASP A N 1
ATOM 777 C CA . ASP A 1 98 ? -9.776 -1.041 -1.704 1.00 88.75 98 ASP A CA 1
ATOM 778 C C . ASP A 1 98 ? -9.980 -0.143 -2.936 1.00 88.75 98 ASP A C 1
ATOM 780 O O . ASP A 1 98 ? -9.029 0.093 -3.692 1.00 88.75 98 ASP A O 1
ATOM 784 N N . ASP A 1 99 ? -11.182 0.422 -3.097 1.00 87.00 99 ASP A N 1
ATOM 785 C CA . ASP A 1 99 ? -11.496 1.386 -4.157 1.00 87.00 99 ASP A CA 1
ATOM 786 C C . ASP A 1 99 ? -10.639 2.658 -4.042 1.00 87.00 99 ASP A C 1
ATOM 788 O O . ASP A 1 99 ? -10.241 3.237 -5.056 1.00 87.00 99 ASP A O 1
ATOM 792 N N . CYS A 1 100 ? -10.266 3.056 -2.821 1.00 89.00 100 CYS A N 1
ATOM 793 C CA . CYS A 1 100 ? -9.405 4.213 -2.578 1.00 89.00 100 CYS A CA 1
ATOM 794 C C . CYS A 1 100 ? -7.912 3.921 -2.810 1.00 89.00 100 CYS A C 1
ATOM 796 O O . CYS A 1 100 ? -7.153 4.839 -3.115 1.00 89.00 100 CYS A O 1
ATOM 798 N N . LEU A 1 101 ? -7.465 2.667 -2.672 1.00 85.00 101 LEU A N 1
ATOM 799 C CA . LEU A 1 101 ? -6.038 2.309 -2.735 1.00 85.00 101 LEU A CA 1
ATOM 800 C C . LEU A 1 101 ? -5.568 1.785 -4.094 1.00 85.00 101 LEU A C 1
ATOM 802 O O . LEU A 1 101 ? -4.374 1.517 -4.256 1.00 85.00 101 LEU A O 1
ATOM 806 N N . ALA A 1 102 ? -6.475 1.609 -5.061 1.00 78.75 102 ALA A N 1
ATOM 807 C CA . ALA A 1 102 ? -6.202 0.958 -6.349 1.00 78.75 102 ALA A CA 1
ATOM 808 C C . ALA A 1 102 ? -5.505 -0.419 -6.212 1.00 78.75 102 ALA A C 1
ATOM 810 O O . ALA A 1 102 ? -4.935 -0.946 -7.172 1.00 78.75 102 ALA A O 1
ATOM 811 N N . ALA A 1 103 ? -5.549 -1.016 -5.018 1.00 67.88 103 ALA A N 1
ATOM 812 C CA . ALA A 1 103 ? -4.838 -2.223 -4.642 1.00 67.88 103 ALA A CA 1
ATOM 813 C C . ALA A 1 103 ? -5.842 -3.209 -4.043 1.00 67.88 103 ALA A C 1
ATOM 815 O O . ALA A 1 103 ? -6.376 -2.981 -2.969 1.00 67.88 103 ALA A O 1
ATOM 816 N N . ARG A 1 104 ? -6.074 -4.327 -4.739 1.00 69.19 104 ARG A N 1
ATOM 817 C CA . ARG A 1 104 ? -6.991 -5.399 -4.306 1.00 69.19 104 ARG A CA 1
ATOM 818 C C . ARG A 1 104 ? -6.289 -6.387 -3.380 1.00 69.19 104 ARG A C 1
ATOM 820 O O . ARG A 1 104 ? -6.131 -7.567 -3.716 1.00 69.19 104 ARG A O 1
ATOM 827 N N . HIS A 1 105 ? -5.738 -5.902 -2.275 1.00 70.38 105 HIS A N 1
ATOM 828 C CA . HIS A 1 105 ? -4.914 -6.714 -1.381 1.00 70.38 105 HIS A CA 1
ATOM 829 C C . HIS A 1 105 ? -5.465 -6.720 0.045 1.00 70.38 105 HIS A C 1
ATOM 831 O O . HIS A 1 105 ? -4.781 -6.345 0.989 1.00 70.38 105 HIS A O 1
ATOM 837 N N . ILE A 1 106 ? -6.653 -7.310 0.204 1.00 82.94 106 ILE A N 1
ATOM 838 C CA . ILE A 1 106 ? -7.261 -7.660 1.505 1.00 82.94 106 ILE A CA 1
ATOM 839 C C . ILE A 1 106 ? -6.356 -8.610 2.324 1.00 82.94 106 ILE A C 1
ATOM 841 O O . ILE A 1 106 ? -6.521 -8.788 3.534 1.00 82.94 106 ILE A O 1
ATOM 845 N N . ARG A 1 107 ? -5.381 -9.247 1.660 1.00 93.38 107 ARG A N 1
ATOM 846 C CA . ARG A 1 107 ? -4.427 -10.173 2.266 1.00 93.38 107 ARG A CA 1
ATOM 847 C C . ARG A 1 107 ? -3.037 -9.571 2.372 1.00 93.38 107 ARG A C 1
ATOM 849 O O . ARG A 1 107 ? -2.519 -8.987 1.422 1.00 93.38 107 ARG A O 1
ATOM 856 N N . ASP A 1 108 ? -2.403 -9.827 3.505 1.00 93.06 108 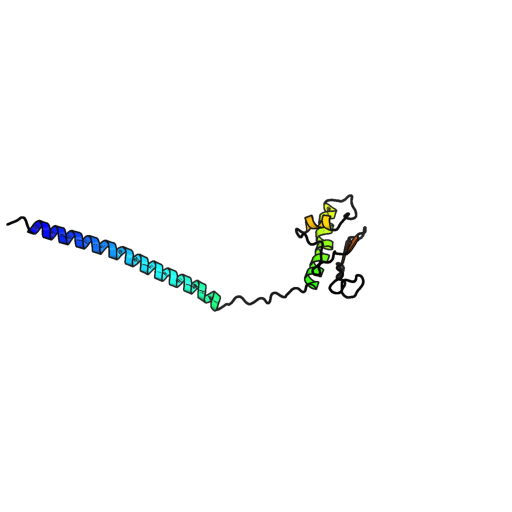ASP A N 1
ATOM 857 C CA . ASP A 1 108 ? -1.015 -9.484 3.748 1.00 93.06 108 ASP A CA 1
ATOM 858 C C . ASP A 1 108 ? -0.039 -10.328 2.905 1.00 93.06 108 ASP A C 1
ATOM 860 O O . ASP A 1 108 ? -0.399 -11.256 2.170 1.00 93.06 108 ASP A O 1
ATOM 864 N N . ARG A 1 109 ? 1.257 -10.028 3.029 1.00 93.25 109 ARG A N 1
ATOM 865 C CA . ARG A 1 109 ? 2.335 -10.724 2.301 1.00 93.25 109 ARG A CA 1
ATOM 866 C C . ARG A 1 109 ? 2.570 -12.175 2.751 1.00 93.25 109 ARG A C 1
ATOM 868 O O . ARG A 1 109 ? 3.406 -12.872 2.154 1.00 93.25 109 ARG A O 1
ATOM 875 N N . TRP A 1 110 ? 1.845 -12.629 3.770 1.00 95.00 110 TRP A N 1
ATOM 876 C CA . TRP A 1 110 ? 1.793 -14.008 4.252 1.00 95.00 110 TRP A CA 1
ATOM 877 C C . TRP A 1 110 ? 0.465 -14.702 3.902 1.00 95.00 110 TRP A C 1
ATOM 879 O O . TRP A 1 110 ? 0.285 -15.870 4.242 1.00 95.00 110 TRP A O 1
ATOM 889 N N . GLY A 1 111 ? -0.424 -14.035 3.155 1.00 94.62 111 GLY A N 1
ATOM 890 C CA . GLY A 1 111 ? -1.668 -14.592 2.623 1.00 94.62 111 GLY A CA 1
ATOM 891 C C . GLY A 1 111 ? -2.842 -14.582 3.603 1.00 94.62 111 GLY A C 1
ATOM 892 O O . GLY A 1 111 ? -3.848 -15.249 3.332 1.00 94.62 111 GLY A O 1
ATOM 893 N N . ARG A 1 112 ? -2.726 -13.855 4.719 1.00 95.12 112 ARG A N 1
ATOM 894 C CA . ARG A 1 112 ? -3.746 -13.752 5.771 1.00 95.12 112 ARG A CA 1
ATOM 895 C C . ARG A 1 112 ? -4.500 -12.438 5.653 1.00 95.12 112 ARG A C 1
ATOM 897 O O . ARG A 1 112 ? -3.948 -11.455 5.175 1.00 95.12 112 ARG A O 1
ATOM 904 N N . ASN A 1 113 ? -5.753 -12.420 6.090 1.00 94.75 113 ASN A N 1
ATOM 905 C CA . ASN A 1 113 ? -6.531 -11.185 6.104 1.00 94.75 113 ASN A CA 1
ATOM 906 C C . ASN A 1 113 ? -5.979 -10.232 7.168 1.00 94.75 113 ASN A C 1
ATOM 908 O O . ASN A 1 113 ? -5.594 -10.672 8.256 1.00 94.75 113 ASN A O 1
ATOM 912 N N . TYR A 1 114 ? -5.987 -8.937 6.864 1.00 95.44 114 TYR A N 1
ATOM 913 C CA . TYR A 1 114 ? -5.738 -7.913 7.870 1.00 95.44 114 TYR A CA 1
ATOM 914 C C . TYR A 1 114 ? -6.838 -7.931 8.937 1.00 95.44 114 TYR A C 1
ATOM 916 O O . TYR A 1 114 ? -8.012 -8.179 8.651 1.00 95.44 114 TYR A O 1
ATOM 924 N N . VAL A 1 115 ? -6.452 -7.657 10.178 1.00 95.69 115 VAL A N 1
ATOM 925 C CA . VAL A 1 115 ? -7.384 -7.395 11.273 1.00 95.69 115 VAL A CA 1
ATOM 926 C C . VAL A 1 115 ? -7.507 -5.890 11.412 1.00 95.69 115 VAL A C 1
ATOM 928 O O . VAL A 1 115 ? -6.529 -5.164 11.260 1.00 95.69 115 VAL A O 1
ATOM 931 N N . TRP A 1 116 ? -8.708 -5.404 11.682 1.00 95.94 116 TRP A N 1
ATOM 932 C CA . TRP A 1 116 ? -8.936 -3.979 11.829 1.00 95.94 116 TRP A CA 1
ATOM 933 C C . TRP A 1 116 ? -9.921 -3.700 12.954 1.00 95.94 116 TRP A C 1
ATOM 935 O O . TRP A 1 116 ? -10.742 -4.542 13.324 1.00 95.94 116 TRP A O 1
ATOM 945 N N . SER A 1 117 ? -9.812 -2.506 13.513 1.00 96.31 117 SER A N 1
ATOM 946 C CA . SER A 1 117 ? -10.787 -1.931 14.423 1.00 96.31 117 SER A CA 1
ATOM 947 C C . SER A 1 117 ? -11.056 -0.495 14.003 1.00 96.31 117 SER A C 1
ATOM 949 O O . SER A 1 117 ? -10.178 0.197 13.493 1.00 96.31 117 SER A O 1
ATOM 951 N N . CYS A 1 118 ? -12.288 -0.043 14.192 1.00 96.44 118 CYS A N 1
ATOM 952 C CA . CYS A 1 118 ? -12.670 1.324 13.890 1.00 96.44 118 CYS A CA 1
ATOM 953 C C . CYS A 1 118 ? -13.502 1.897 15.031 1.00 96.44 118 CYS A C 1
ATOM 955 O O . CYS A 1 118 ? -14.284 1.201 15.683 1.00 96.44 118 CYS A O 1
ATOM 957 N N . SER A 1 119 ? -13.275 3.174 15.308 1.00 94.62 119 SER A N 1
ATOM 958 C CA . SER A 1 119 ? -13.943 3.938 16.349 1.00 94.62 119 SER A CA 1
ATOM 959 C C . SER A 1 119 ? -14.060 5.399 15.917 1.00 94.62 119 SER A C 1
ATOM 961 O O . SER A 1 119 ? -13.476 5.813 14.921 1.00 94.62 119 SER A O 1
ATOM 963 N N . ARG A 1 120 ? -14.727 6.230 16.725 1.00 90.62 120 ARG A N 1
ATOM 964 C CA . ARG A 1 120 ? -14.753 7.687 16.496 1.00 90.62 120 ARG A CA 1
ATOM 965 C C . ARG A 1 120 ? -13.369 8.345 16.522 1.00 90.62 120 ARG A C 1
ATOM 967 O O . ARG A 1 120 ? -13.226 9.441 16.001 1.00 90.62 120 ARG A O 1
ATOM 974 N N . ALA A 1 121 ? -12.376 7.708 17.144 1.00 91.38 121 ALA A N 1
ATOM 975 C CA . ALA A 1 121 ? -11.001 8.204 17.166 1.00 91.38 121 ALA A CA 1
ATOM 976 C C . ALA A 1 121 ? -10.224 7.870 15.879 1.00 91.38 121 ALA A C 1
ATOM 978 O O . ALA A 1 121 ? -9.104 8.343 15.710 1.00 91.38 121 ALA A O 1
ATOM 979 N N . GLY A 1 122 ? -10.802 7.060 14.988 1.00 93.56 122 GLY A N 1
ATOM 980 C CA . GLY A 1 122 ? -10.187 6.611 13.748 1.00 93.56 122 GLY A CA 1
ATOM 981 C C . GLY A 1 122 ? -10.169 5.092 13.616 1.00 93.56 122 GLY A C 1
ATOM 982 O O . GLY A 1 122 ? -10.787 4.355 14.396 1.00 93.56 122 GLY A O 1
ATOM 983 N N . MET A 1 123 ? -9.432 4.643 12.607 1.00 95.88 123 MET A N 1
ATOM 984 C CA . MET A 1 123 ? -9.266 3.245 12.240 1.00 95.88 123 MET A CA 1
ATOM 985 C C . MET A 1 123 ? -7.857 2.761 12.585 1.00 95.88 123 MET A C 1
ATOM 987 O O . MET A 1 123 ? -6.892 3.514 12.505 1.00 95.88 123 MET A O 1
ATOM 991 N N . LEU A 1 124 ? -7.735 1.497 12.974 1.00 97.06 124 LEU A N 1
ATOM 992 C CA . LEU A 1 124 ? -6.466 0.826 13.209 1.00 97.06 124 LEU A CA 1
ATOM 993 C C . LEU A 1 124 ? -6.464 -0.486 12.437 1.00 97.06 124 LEU A C 1
ATOM 995 O O . LEU A 1 124 ? -7.419 -1.258 12.514 1.00 97.06 124 LEU A O 1
ATOM 999 N N . VAL A 1 125 ? -5.392 -0.734 11.693 1.00 96.50 125 VAL A N 1
ATOM 1000 C CA . VAL A 1 125 ? -5.224 -1.943 10.884 1.00 96.50 125 VAL A CA 1
ATOM 1001 C C . VAL A 1 125 ? -3.954 -2.646 11.326 1.00 96.50 125 VAL A C 1
ATOM 1003 O O . VAL A 1 125 ? -2.921 -2.007 11.534 1.00 96.50 125 VAL A O 1
ATOM 1006 N N . SER A 1 126 ? -4.027 -3.965 11.466 1.00 97.06 126 SER A N 1
ATOM 1007 C CA . SER A 1 126 ? -2.898 -4.806 11.828 1.00 97.06 126 SER A CA 1
ATOM 1008 C C . SER A 1 126 ? -2.791 -6.061 10.962 1.00 97.06 126 SER A C 1
ATOM 1010 O O . SER A 1 126 ? -3.781 -6.633 10.505 1.00 97.06 126 SER A O 1
ATOM 1012 N N . SER A 1 127 ? -1.555 -6.500 10.727 1.00 97.19 127 SER A N 1
ATOM 1013 C CA . SER A 1 127 ? -1.230 -7.817 10.171 1.00 97.19 127 SER A CA 1
ATOM 1014 C C . SER A 1 127 ? -0.649 -8.692 11.271 1.00 97.19 127 SER A C 1
ATOM 1016 O O . SER A 1 127 ? 0.157 -8.224 12.070 1.00 97.19 127 SER A O 1
ATOM 1018 N N . ALA A 1 128 ? -1.011 -9.976 11.258 1.00 97.12 128 ALA A N 1
ATOM 1019 C CA . ALA A 1 128 ? -0.461 -10.993 12.156 1.00 97.12 128 ALA A CA 1
ATOM 1020 C C . ALA A 1 128 ? 1.007 -11.352 11.851 1.00 97.12 128 ALA A C 1
ATOM 1022 O O . ALA A 1 128 ? 1.531 -12.321 12.391 1.00 97.12 128 ALA A O 1
ATOM 1023 N N . GLY A 1 129 ? 1.634 -10.667 10.891 1.00 95.62 129 GLY A N 1
ATOM 1024 C CA . GLY A 1 129 ? 3.035 -10.849 10.563 1.00 95.62 129 GLY A CA 1
ATOM 1025 C C . GLY A 1 129 ? 3.382 -12.261 10.100 1.00 95.62 129 GLY A C 1
ATOM 1026 O O . GLY A 1 129 ? 2.591 -12.989 9.487 1.00 95.62 129 GLY A O 1
ATOM 1027 N N . LYS A 1 130 ? 4.626 -12.650 10.379 1.00 96.44 130 LYS A N 1
ATOM 1028 C CA . LYS A 1 130 ? 5.195 -13.921 9.928 1.00 96.44 130 LYS A CA 1
ATOM 1029 C C . LYS A 1 130 ? 4.592 -15.111 10.672 1.00 96.44 130 LYS A C 1
ATOM 1031 O O . LYS A 1 130 ? 4.229 -16.100 10.026 1.00 96.44 130 LYS A O 1
ATOM 1036 N N . ASP A 1 131 ? 4.457 -15.023 11.990 1.00 95.44 131 ASP A N 1
ATOM 1037 C CA . ASP A 1 131 ? 3.986 -16.129 12.826 1.00 95.44 131 ASP A CA 1
ATOM 1038 C C . ASP A 1 131 ? 2.486 -16.429 12.653 1.00 95.44 131 ASP A C 1
ATOM 1040 O O . ASP A 1 131 ? 2.067 -17.584 12.753 1.00 95.44 131 ASP A O 1
ATOM 1044 N N . GLY A 1 132 ? 1.692 -15.428 12.263 1.00 96.19 132 GLY A N 1
ATOM 1045 C CA . GLY A 1 132 ? 0.259 -15.565 12.025 1.00 96.19 132 GLY A CA 1
ATOM 1046 C C . GLY A 1 132 ? -0.610 -15.526 13.243 1.00 96.19 132 GLY A C 1
ATOM 1047 O O . GLY A 1 132 ? -1.768 -15.942 13.159 1.00 96.19 132 GLY A O 1
ATOM 1048 N N . ARG A 1 133 ? -0.066 -15.079 14.365 1.00 97.00 133 ARG A N 1
ATOM 1049 C CA . ARG A 1 133 ? -0.782 -15.033 15.623 1.00 97.00 133 ARG A CA 1
ATOM 1050 C C . ARG A 1 133 ? -0.920 -13.573 16.001 1.00 97.00 133 ARG A C 1
ATOM 1052 O O . ARG A 1 133 ? 0.065 -12.896 16.231 1.00 97.00 133 ARG A O 1
ATOM 1059 N N . ILE A 1 134 ? -2.166 -13.122 16.083 1.00 94.25 134 ILE A N 1
ATOM 1060 C CA . ILE A 1 134 ? -2.493 -11.774 16.545 1.00 94.25 134 ILE A CA 1
ATOM 1061 C C . ILE A 1 134 ? -2.121 -11.644 18.029 1.00 94.25 134 ILE A C 1
ATOM 1063 O O . ILE A 1 134 ? -2.294 -12.590 18.804 1.00 94.25 134 ILE A O 1
ATOM 1067 N N . ARG A 1 135 ? -1.691 -10.446 18.424 1.00 93.94 135 ARG A N 1
ATOM 1068 C CA . ARG A 1 135 ? -1.159 -10.052 19.738 1.00 93.94 135 ARG A CA 1
ATOM 1069 C C . ARG A 1 135 ? 0.198 -10.675 20.048 1.00 93.94 135 ARG A C 1
ATOM 1071 O O . ARG A 1 135 ? 0.452 -11.053 21.194 1.00 93.94 135 ARG A O 1
ATOM 1078 N N . THR A 1 136 ? 1.064 -10.773 19.048 1.00 95.38 136 THR A N 1
ATOM 1079 C CA . THR A 1 136 ? 2.464 -11.169 19.237 1.00 95.38 136 THR A CA 1
ATOM 1080 C C . THR A 1 136 ? 3.416 -10.023 18.904 1.00 95.38 136 THR A C 1
ATOM 1082 O O . THR A 1 136 ? 2.993 -8.938 18.518 1.00 95.38 136 THR A O 1
ATOM 1085 N N . ALA A 1 137 ? 4.717 -10.246 19.103 1.00 95.31 137 ALA A N 1
ATOM 1086 C CA . ALA A 1 137 ? 5.751 -9.272 18.757 1.00 95.31 137 ALA A CA 1
ATOM 1087 C C . ALA A 1 137 ? 5.965 -9.127 17.237 1.00 95.31 137 ALA A C 1
ATOM 1089 O O . ALA A 1 137 ? 6.621 -8.181 16.815 1.00 95.31 137 ALA A O 1
ATOM 1090 N N . ASP A 1 138 ? 5.432 -10.054 16.434 1.00 93.12 138 ASP A N 1
ATOM 1091 C CA . ASP A 1 138 ? 5.490 -10.005 14.969 1.00 93.12 138 ASP A CA 1
ATOM 1092 C C . ASP A 1 138 ? 4.306 -9.224 14.364 1.00 93.12 138 ASP A C 1
ATOM 1094 O O . ASP A 1 138 ? 4.264 -9.029 13.145 1.00 93.12 138 ASP A O 1
ATOM 1098 N N . ASP A 1 139 ? 3.348 -8.783 15.190 1.00 96.06 139 ASP A N 1
ATOM 1099 C CA . ASP A 1 139 ? 2.214 -7.977 14.750 1.00 96.06 139 ASP A CA 1
ATOM 1100 C C . ASP A 1 139 ? 2.695 -6.648 14.169 1.00 96.06 139 ASP A C 1
ATOM 1102 O O . ASP A 1 139 ? 3.405 -5.883 14.815 1.00 96.06 139 ASP A O 1
ATOM 1106 N N . ILE A 1 140 ? 2.229 -6.329 12.967 1.00 97.12 140 ILE A N 1
ATOM 1107 C CA . ILE A 1 140 ? 2.520 -5.050 12.320 1.00 97.12 140 ILE A CA 1
ATOM 1108 C C . ILE A 1 140 ? 1.272 -4.196 12.416 1.00 97.12 140 ILE A C 1
ATOM 1110 O O . ILE A 1 140 ? 0.248 -4.550 11.829 1.00 97.12 140 ILE A O 1
ATOM 1114 N N . ARG A 1 141 ? 1.353 -3.077 13.132 1.00 96.69 141 ARG A N 1
ATOM 1115 C CA . ARG A 1 141 ? 0.218 -2.183 13.380 1.00 96.69 141 ARG A CA 1
ATOM 1116 C C . ARG A 1 141 ? 0.401 -0.836 12.690 1.00 96.69 141 ARG A C 1
ATOM 1118 O O . ARG A 1 141 ? 1.521 -0.409 12.424 1.00 96.69 141 ARG A O 1
ATOM 1125 N N . SER A 1 142 ? -0.706 -0.168 12.381 1.00 95.62 142 SER A N 1
ATOM 1126 C CA . SER A 1 142 ? -0.667 1.144 11.732 1.00 95.62 142 SER A CA 1
ATOM 1127 C C . SER A 1 142 ? -0.146 2.266 12.635 1.00 95.62 142 SER A C 1
ATOM 1129 O O . SER A 1 142 ? 0.424 3.221 12.113 1.00 95.62 142 SER A O 1
ATOM 1131 N N . ASP A 1 143 ? -0.290 2.135 13.956 1.00 93.06 143 ASP A N 1
ATOM 1132 C CA . ASP A 1 143 ? 0.144 3.107 14.968 1.00 93.06 143 ASP A CA 1
ATOM 1133 C C . ASP A 1 143 ? 1.638 3.023 15.340 1.00 93.06 143 ASP A C 1
ATOM 1135 O O . ASP A 1 143 ? 2.116 3.822 16.146 1.00 93.06 143 ASP A O 1
ATOM 1139 N N . GLU A 1 144 ? 2.382 2.098 14.725 1.00 87.12 144 GLU A N 1
ATOM 1140 C CA . GLU A 1 144 ? 3.825 1.867 14.919 1.00 87.12 144 GLU A CA 1
ATOM 1141 C C . GLU A 1 144 ? 4.672 2.296 13.704 1.00 87.12 144 GLU A C 1
ATOM 1143 O O . GLU A 1 144 ? 5.860 2.673 13.827 1.00 87.12 144 GLU A O 1
#

Foldseek 3Di:
DPPPVVVVVVVVVVVVVVVVVVVVVVVVVVVVVVVVVVVCCVVVVCCVVCPPPPPPPPPCPLLNVQLVVQLCLFPPQFVVLCVVVVVDQDDPDSCSSCVRVVDPPCDGPCGDGWDKDTDNVTIKIWACADVRDPPDPRIRINVD

Sequence (144 aa):
MRSNEHSLVRAIAHERHAWAAVRSHASYACVFAARFIAIMTLVALPIIAFPPRRTTHCFESKADIAKATVKKYTYEAYPAWFEQHPEMTCPASLDELDDCLAARHIRDRWGRNYVWSCSRAGMLVSSAGKDGRIRTADDIRSDE

Secondary structure (DSSP, 8-state):
--SSHHHHHHHHHHHHHHHHHHHHHHHHHHHHHHHHHHHHHHHHHHHHHSPPP--------HHHHHHHHHHHIIIIIHHHHHHH-TT-SS-SSTHHHHHHHT----B-TTSPBPEEEEETTEEEEEE-TTTT-TTSTT-EETT-

Radius of gyration: 37.24 Å; Cα contacts (8 Å, |Δi|>4): 127; chains: 1; bounding box: 54×28×116 Å

Mean predicted aligned error: 12.76 Å

pLDDT: mean 84.46, std 14.71, range [52.81, 97.19]